Protein AF-A0A967T7J1-F1 (afdb_monomer_lite)

Sequence (108 aa):
IFHGLGAAALLEVINYVEHYGLVRESRGAGRYERPRVWHSWESDYWLSNAFLLQLPRHPDHHVNPTRPFTSLQKCERAPQLPLGYSTLVVAAFVPTLWRALIHPRLPA

Foldseek 3Di:
DVVVVVVVVLVVLLVCQFQPQADFDDPDPPDTDQQALQRTEAEPDPVLCVVVLQVSLVRQCSVVVVDHSVPRDDDPNYQYQPDRPVVLSVQSVPVVSNCVRPVVRRDD

Radius of gyration: 14.52 Å; chains: 1; bounding box: 36×39×34 Å

pLDDT: mean 93.83, std 3.42, range [68.31, 97.75]

Secondary structure (DSSP, 8-state):
-HHHHHHHHHHHHHHHHHHTT--PPB-STT-BPPP-GGGS-B---HHHHHHTTTGGGHHHHHH-TTS-GGG----TTSPBPSS-HHHHHHHHTSHHHHHHHHGGGS--

Structure (mmCIF, N/CA/C/O backbone):
data_AF-A0A967T7J1-F1
#
_entry.id   AF-A0A967T7J1-F1
#
loop_
_atom_site.group_PDB
_atom_site.id
_atom_site.type_symbol
_atom_site.label_atom_id
_atom_site.label_alt_id
_atom_site.label_comp_id
_atom_site.label_asym_id
_atom_site.label_entity_id
_atom_site.label_seq_id
_atom_site.pdbx_PDB_ins_code
_atom_site.Cartn_x
_atom_site.Cartn_y
_atom_site.Cartn_z
_atom_site.occupancy
_atom_site.B_iso_or_equiv
_atom_site.auth_seq_id
_atom_site.auth_comp_id
_atom_site.auth_asym_id
_atom_site.auth_atom_id
_atom_site.pdbx_PDB_model_num
ATOM 1 N N . ILE A 1 1 ? 9.655 24.782 1.463 1.00 87.00 1 ILE A N 1
ATOM 2 C CA . ILE A 1 1 ? 8.208 24.729 1.125 1.00 87.00 1 ILE A CA 1
ATOM 3 C C . ILE A 1 1 ? 7.944 23.708 0.019 1.00 87.00 1 ILE A C 1
ATOM 5 O O . ILE A 1 1 ? 7.333 22.697 0.324 1.00 87.00 1 ILE A O 1
ATOM 9 N N . PHE A 1 2 ? 8.472 23.876 -1.202 1.00 92.00 2 PHE A N 1
ATOM 10 C CA . PHE A 1 2 ? 8.231 22.936 -2.315 1.00 92.00 2 PHE A CA 1
ATOM 11 C C . PHE A 1 2 ? 8.595 21.472 -2.019 1.00 92.00 2 PHE A C 1
ATOM 13 O O . PHE A 1 2 ? 7.770 20.595 -2.235 1.00 92.00 2 PHE A O 1
ATOM 20 N N . HIS A 1 3 ? 9.773 21.207 -1.442 1.00 91.69 3 HIS A N 1
ATOM 21 C CA . HIS A 1 3 ? 10.146 19.851 -1.008 1.00 91.69 3 HIS A CA 1
ATOM 22 C C . HIS A 1 3 ? 9.168 19.257 0.018 1.00 91.69 3 HIS A C 1
ATOM 24 O O . HIS A 1 3 ? 8.827 18.085 -0.075 1.00 91.69 3 HIS A O 1
ATOM 30 N N . GLY A 1 4 ? 8.691 20.061 0.973 1.00 95.81 4 GLY A N 1
ATOM 31 C CA . GLY A 1 4 ? 7.739 19.604 1.990 1.00 95.81 4 GLY A CA 1
ATOM 32 C C . GLY A 1 4 ? 6.373 19.269 1.395 1.00 95.81 4 GLY A C 1
ATOM 33 O O . GLY A 1 4 ? 5.802 18.236 1.723 1.00 95.81 4 GLY A O 1
ATOM 34 N N . LEU A 1 5 ? 5.888 20.095 0.464 1.00 95.94 5 LEU A N 1
ATOM 35 C CA . LEU A 1 5 ? 4.657 19.816 -0.279 1.00 95.94 5 LEU A CA 1
ATOM 36 C C . LEU A 1 5 ? 4.794 18.561 -1.145 1.00 95.94 5 LEU A C 1
ATOM 38 O O . LEU A 1 5 ? 3.880 17.746 -1.174 1.00 95.94 5 LEU A O 1
ATOM 42 N N . GLY A 1 6 ? 5.942 18.378 -1.803 1.00 96.06 6 GLY A N 1
ATOM 43 C CA . GLY A 1 6 ? 6.228 17.173 -2.579 1.00 96.06 6 GLY A CA 1
ATOM 44 C C . GLY A 1 6 ? 6.242 15.910 -1.716 1.00 96.06 6 GLY A C 1
ATOM 45 O O . GLY A 1 6 ? 5.621 14.917 -2.079 1.00 96.06 6 GLY A O 1
ATOM 46 N N . ALA A 1 7 ? 6.887 15.962 -0.547 1.00 95.06 7 ALA A N 1
ATOM 47 C CA . ALA A 1 7 ? 6.913 14.846 0.396 1.00 95.06 7 ALA A CA 1
ATOM 48 C C . ALA A 1 7 ? 5.514 14.512 0.940 1.00 95.06 7 ALA A C 1
ATOM 50 O O . ALA A 1 7 ? 5.141 13.343 0.970 1.00 95.06 7 ALA A O 1
ATOM 51 N N . ALA A 1 8 ? 4.724 15.526 1.311 1.00 96.31 8 ALA A N 1
ATOM 52 C CA . ALA A 1 8 ? 3.349 15.334 1.767 1.00 96.31 8 ALA A CA 1
ATOM 53 C C . ALA A 1 8 ? 2.464 14.740 0.661 1.00 96.31 8 ALA A C 1
ATOM 55 O O . ALA A 1 8 ? 1.769 13.761 0.894 1.00 96.31 8 ALA A O 1
ATOM 56 N N . ALA A 1 9 ? 2.540 15.269 -0.563 1.00 95.50 9 ALA A N 1
ATOM 57 C CA . ALA A 1 9 ? 1.778 14.743 -1.692 1.00 95.50 9 ALA A CA 1
ATOM 58 C C . ALA A 1 9 ? 2.147 13.287 -2.010 1.00 95.50 9 ALA A C 1
ATOM 60 O O . ALA A 1 9 ? 1.264 12.471 -2.259 1.00 95.50 9 ALA A O 1
ATOM 61 N N . LEU A 1 10 ? 3.439 12.948 -1.972 1.00 94.75 10 LEU A N 1
ATOM 62 C CA . LEU A 1 10 ? 3.890 11.576 -2.179 1.00 94.75 10 LEU A CA 1
ATOM 63 C C . LEU A 1 10 ? 3.356 10.639 -1.089 1.00 94.75 10 LEU A C 1
ATOM 65 O O . LEU A 1 10 ? 2.863 9.563 -1.417 1.00 94.75 10 LEU A O 1
ATOM 69 N N . LEU A 1 11 ? 3.413 11.059 0.178 1.00 95.31 11 LEU A N 1
ATOM 70 C CA . LEU A 1 11 ? 2.866 10.293 1.296 1.00 95.31 11 LEU A CA 1
ATOM 71 C C . LEU A 1 11 ? 1.360 10.047 1.128 1.00 95.31 11 LEU A C 1
ATOM 73 O O . LEU A 1 11 ? 0.906 8.920 1.287 1.00 95.31 11 LEU A O 1
ATOM 77 N N . GLU A 1 12 ? 0.593 11.068 0.749 1.00 97.06 12 GLU A N 1
ATOM 78 C CA . GLU A 1 12 ? -0.852 10.928 0.536 1.00 97.06 12 GLU A CA 1
ATOM 79 C C . GLU A 1 12 ? -1.190 10.001 -0.636 1.00 97.06 12 GLU A C 1
ATOM 81 O O . GLU A 1 12 ? -2.146 9.231 -0.564 1.00 97.06 12 GLU A O 1
ATOM 86 N N . VAL A 1 13 ? -0.394 10.014 -1.707 1.00 97.00 13 VAL A N 1
ATOM 87 C CA . VAL A 1 13 ? -0.596 9.096 -2.839 1.00 97.00 13 VAL A CA 1
ATOM 88 C C . VAL A 1 13 ? -0.253 7.657 -2.455 1.00 97.00 13 VAL A C 1
ATOM 90 O O . VAL A 1 13 ? -0.970 6.741 -2.847 1.00 97.00 13 VAL A O 1
ATOM 93 N N . ILE A 1 14 ? 0.798 7.451 -1.663 1.00 95.88 14 ILE A N 1
ATOM 94 C CA . ILE A 1 14 ? 1.151 6.149 -1.077 1.00 95.88 14 ILE A CA 1
ATOM 95 C C . ILE A 1 14 ? -0.002 5.642 -0.200 1.00 95.88 14 ILE A C 1
ATOM 97 O O . ILE A 1 14 ? -0.518 4.556 -0.457 1.00 95.88 14 ILE A O 1
ATOM 101 N N . ASN A 1 15 ? -0.495 6.468 0.730 1.00 95.50 15 ASN A N 1
ATOM 102 C CA . ASN A 1 15 ? -1.649 6.144 1.575 1.00 95.50 15 ASN A CA 1
ATOM 103 C C . ASN A 1 15 ? -2.886 5.791 0.736 1.00 95.50 15 ASN A C 1
ATOM 105 O O . ASN A 1 15 ? -3.602 4.832 1.029 1.00 95.50 15 ASN A O 1
ATOM 109 N N . TYR A 1 16 ? -3.139 6.556 -0.329 1.00 96.75 16 TYR A N 1
ATOM 110 C CA . TYR A 1 16 ? -4.233 6.288 -1.252 1.00 96.75 16 TYR A CA 1
ATOM 111 C C . TYR A 1 16 ? -4.079 4.921 -1.921 1.00 96.75 16 TYR A C 1
ATOM 113 O O . TYR A 1 16 ? -5.018 4.131 -1.893 1.00 96.75 16 TYR A O 1
ATOM 121 N N . VAL A 1 17 ? -2.904 4.614 -2.479 1.00 96.81 17 VAL A N 1
ATOM 122 C CA . VAL A 1 17 ? -2.612 3.321 -3.121 1.00 96.81 17 VAL A CA 1
ATOM 123 C C . VAL A 1 17 ? -2.796 2.164 -2.139 1.00 96.81 17 VAL A C 1
ATOM 125 O O . VAL A 1 17 ? -3.413 1.157 -2.482 1.00 96.81 17 VAL A O 1
ATOM 128 N N . GLU A 1 18 ? -2.295 2.315 -0.918 1.00 96.00 18 GLU A N 1
ATOM 129 C CA . GLU A 1 18 ? -2.275 1.266 0.100 1.00 96.00 18 GLU A CA 1
ATOM 130 C C . GLU A 1 18 ? -3.641 0.958 0.703 1.00 96.00 18 GLU A C 1
ATOM 132 O O . GLU A 1 18 ? -3.867 -0.169 1.138 1.00 96.00 18 GLU A O 1
ATOM 137 N N . HIS A 1 19 ? -4.572 1.911 0.703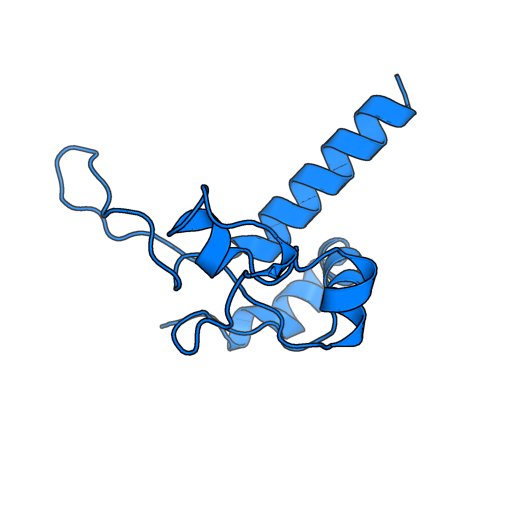 1.00 95.75 19 HIS A N 1
ATOM 138 C CA . HIS A 1 19 ? -5.862 1.753 1.379 1.00 95.75 19 HIS A CA 1
ATOM 139 C C . HIS A 1 19 ? -7.076 1.923 0.460 1.00 95.75 19 HIS A C 1
ATOM 141 O O . HIS A 1 19 ? -8.216 1.873 0.927 1.00 95.75 19 HIS 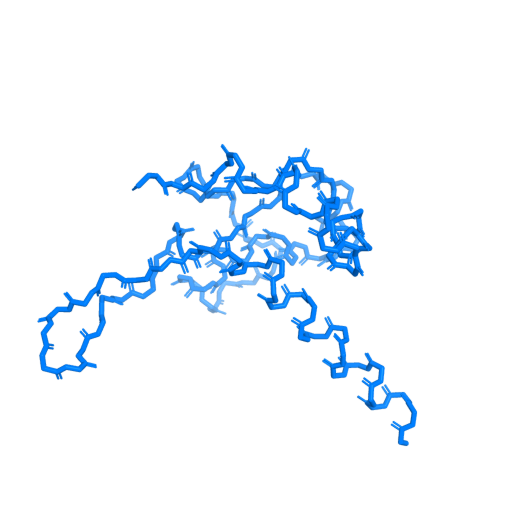A O 1
ATOM 147 N N . TYR A 1 20 ? -6.870 2.101 -0.849 1.00 96.69 20 TYR A N 1
ATOM 148 C CA . TYR A 1 20 ? -7.963 2.354 -1.783 1.00 96.69 20 TYR A CA 1
ATOM 149 C C . TYR A 1 20 ? -9.042 1.268 -1.732 1.00 96.69 20 TYR A C 1
ATOM 151 O O . TYR A 1 20 ? -8.782 0.098 -2.016 1.00 96.69 20 TYR A O 1
ATOM 159 N N . GLY A 1 21 ? -10.272 1.690 -1.431 1.00 95.00 21 GLY A N 1
ATOM 160 C CA . GLY A 1 21 ? -11.476 0.860 -1.479 1.00 95.00 21 GLY A CA 1
ATOM 161 C C . GLY A 1 21 ? -11.570 -0.229 -0.406 1.00 95.00 21 GLY A C 1
ATOM 162 O O . GLY A 1 21 ? -12.564 -0.946 -0.382 1.00 95.00 21 GLY A O 1
ATOM 163 N N . LEU A 1 22 ? -10.585 -0.344 0.490 1.00 94.56 22 LEU A N 1
ATOM 164 C CA . LEU A 1 22 ? -10.610 -1.298 1.595 1.00 94.56 22 LEU A CA 1
ATOM 165 C C . LEU A 1 22 ? -11.260 -0.644 2.815 1.00 94.56 22 LEU A C 1
ATOM 167 O O . LEU A 1 22 ? -10.888 0.456 3.226 1.00 94.56 22 LEU A O 1
ATOM 171 N N . VAL A 1 23 ? -12.245 -1.322 3.400 1.00 92.50 23 VAL A N 1
ATOM 172 C CA . VAL A 1 23 ? -13.036 -0.807 4.523 1.00 92.50 23 VAL A CA 1
ATOM 173 C C . VAL A 1 23 ? -12.927 -1.726 5.729 1.00 92.50 23 VAL A C 1
ATOM 175 O O . VAL A 1 23 ? -12.704 -2.924 5.594 1.00 92.50 23 VAL A O 1
ATOM 178 N N . ARG A 1 24 ? -13.085 -1.147 6.920 1.00 92.88 24 ARG A N 1
ATOM 179 C CA . ARG A 1 24 ? -13.167 -1.886 8.184 1.00 92.88 24 ARG A CA 1
ATOM 180 C C . ARG A 1 24 ? -14.622 -2.049 8.576 1.00 92.88 24 ARG A C 1
ATOM 182 O O . ARG A 1 24 ? -15.391 -1.089 8.489 1.00 92.88 24 ARG A O 1
ATOM 189 N N . GLU A 1 25 ? -14.973 -3.212 9.106 1.00 91.12 25 GLU A N 1
ATOM 190 C CA . GLU A 1 25 ? -16.319 -3.432 9.624 1.00 91.12 25 GLU A CA 1
ATOM 191 C C . GLU A 1 25 ? -16.607 -2.558 10.857 1.00 91.12 25 GLU A C 1
ATOM 193 O O . GLU A 1 25 ? -15.794 -2.433 11.788 1.00 91.12 25 GLU A O 1
ATOM 198 N N . SER A 1 26 ? -17.802 -1.961 10.879 1.00 91.50 26 SER A N 1
ATOM 199 C CA . SER A 1 26 ? -18.323 -1.257 12.050 1.00 91.50 26 SER A CA 1
ATOM 200 C C . SER A 1 26 ? -18.831 -2.264 13.076 1.00 91.50 26 SER A C 1
ATOM 202 O O . SER A 1 26 ? -19.624 -3.149 12.770 1.00 91.50 26 SER A O 1
ATOM 204 N N . ARG A 1 27 ? -18.411 -2.094 14.328 1.00 90.00 27 ARG A N 1
ATOM 205 C CA . ARG A 1 27 ? -18.864 -2.887 15.480 1.00 90.00 27 ARG A CA 1
ATOM 206 C C . ARG A 1 27 ? -20.006 -2.217 16.249 1.00 90.00 27 ARG A C 1
ATOM 208 O O . ARG A 1 27 ? -20.343 -2.658 17.344 1.00 90.00 27 ARG A O 1
ATOM 215 N N . GLY A 1 28 ? -20.577 -1.144 15.698 1.00 90.44 28 GLY A N 1
ATOM 216 C CA . GLY A 1 28 ? -21.559 -0.302 16.377 1.00 90.44 28 GLY A CA 1
ATOM 217 C C . GLY A 1 28 ? -20.920 0.723 17.321 1.00 90.44 28 GLY A C 1
ATOM 218 O O . GLY A 1 28 ? -19.731 0.664 17.641 1.00 90.44 28 GLY A O 1
ATOM 219 N N . ALA A 1 29 ? -21.720 1.710 17.741 1.00 87.69 29 ALA A N 1
ATOM 220 C CA . ALA A 1 29 ? -21.312 2.776 18.666 1.00 87.69 29 ALA A CA 1
ATOM 221 C C . ALA A 1 29 ? -20.023 3.530 18.252 1.00 87.69 29 ALA A C 1
ATOM 223 O O . ALA A 1 29 ? -19.193 3.870 19.094 1.00 87.69 29 ALA A O 1
ATOM 224 N N . GLY A 1 30 ? -19.824 3.748 16.945 1.00 88.00 30 GLY A N 1
ATOM 225 C CA . GLY A 1 30 ? -18.652 4.449 16.396 1.00 88.00 30 GLY A CA 1
ATOM 226 C C . GLY A 1 30 ? -17.335 3.668 16.478 1.00 88.00 30 GLY A C 1
ATOM 227 O O . GLY A 1 30 ? -16.274 4.215 16.178 1.00 88.00 30 GLY A O 1
ATOM 228 N N . ARG A 1 31 ? -17.371 2.394 16.887 1.00 90.88 31 ARG A N 1
ATOM 229 C CA . ARG A 1 31 ? -16.186 1.539 16.961 1.00 90.88 31 ARG A CA 1
ATOM 230 C C . ARG A 1 31 ? -16.044 0.730 15.682 1.00 90.88 31 ARG A C 1
ATOM 232 O O . ARG A 1 31 ? -17.005 0.144 15.201 1.00 90.88 31 ARG A O 1
ATOM 239 N N . TYR A 1 32 ? -14.817 0.632 15.194 1.00 93.12 32 TYR A N 1
ATOM 240 C CA . TYR A 1 32 ? -14.451 -0.229 14.075 1.00 93.12 32 TYR A CA 1
ATOM 241 C C . TYR A 1 32 ? -13.666 -1.434 14.576 1.00 93.12 32 TYR A C 1
ATOM 243 O O . TYR A 1 32 ? -13.028 -1.389 15.635 1.00 93.12 32 TYR A O 1
ATOM 251 N N . GLU A 1 33 ? -13.678 -2.518 13.811 1.00 93.12 33 GLU A N 1
ATOM 252 C CA . GLU A 1 33 ? -12.807 -3.653 14.090 1.00 93.12 33 GLU A CA 1
ATOM 253 C C . GLU A 1 33 ? -11.325 -3.273 14.061 1.00 93.12 33 GLU A C 1
ATOM 255 O O . GLU A 1 33 ? -10.938 -2.291 13.436 1.00 93.12 33 GLU A O 1
ATOM 260 N N . ARG A 1 34 ? -10.467 -4.036 14.745 1.00 90.88 34 ARG A N 1
ATOM 261 C CA . ARG A 1 34 ? -9.021 -3.765 14.732 1.00 90.88 34 ARG A CA 1
ATOM 262 C C . ARG A 1 34 ? -8.465 -3.860 13.299 1.00 90.88 34 ARG A C 1
ATOM 264 O O . ARG A 1 34 ? -8.958 -4.698 12.547 1.00 90.88 34 ARG A O 1
ATOM 271 N N . PRO A 1 35 ? -7.445 -3.060 12.930 1.00 91.06 35 PRO A N 1
ATOM 272 C CA . PRO A 1 35 ? -6.720 -3.242 11.677 1.00 91.06 35 PRO A CA 1
ATOM 273 C C . PRO A 1 35 ? -6.215 -4.679 11.529 1.00 91.06 35 PRO A C 1
ATOM 275 O O . PRO A 1 35 ? -5.868 -5.343 12.507 1.00 91.06 35 PRO A O 1
ATOM 278 N N . ARG A 1 36 ? -6.229 -5.167 10.294 1.00 93.62 36 ARG A N 1
ATOM 279 C CA . ARG A 1 36 ? -5.886 -6.536 9.906 1.00 93.62 36 ARG A CA 1
ATOM 280 C C . ARG A 1 36 ? -5.217 -6.466 8.544 1.00 93.62 36 ARG A C 1
ATOM 282 O O . ARG A 1 36 ? -5.351 -5.462 7.852 1.00 93.62 36 ARG A O 1
ATOM 289 N N . VAL A 1 37 ? -4.552 -7.546 8.154 1.00 94.56 37 VAL A N 1
ATOM 290 C CA . VAL A 1 37 ? -3.756 -7.594 6.920 1.00 94.56 37 VAL A CA 1
ATOM 291 C C . VAL A 1 37 ? -4.570 -7.349 5.640 1.00 94.56 37 VAL A C 1
ATOM 293 O O . VAL A 1 37 ? -4.015 -6.922 4.645 1.00 94.56 37 VAL A O 1
ATOM 296 N N . TRP A 1 38 ? -5.887 -7.566 5.642 1.00 94.00 38 TRP A N 1
ATOM 297 C CA . TRP A 1 38 ? -6.746 -7.285 4.481 1.00 94.00 38 TRP A CA 1
ATOM 298 C C . TRP A 1 38 ? -7.256 -5.840 4.402 1.00 94.00 38 TRP A C 1
ATOM 300 O O . TRP A 1 38 ? -7.956 -5.495 3.457 1.00 94.00 38 TRP A O 1
ATOM 310 N N . HIS A 1 39 ? -6.915 -4.988 5.372 1.00 95.06 39 HIS A N 1
ATOM 311 C CA . HIS A 1 39 ? -7.271 -3.563 5.361 1.00 95.06 39 HIS A CA 1
ATOM 312 C C . HIS A 1 39 ? -6.227 -2.683 4.653 1.00 95.06 39 HIS A C 1
ATOM 314 O O . HIS A 1 39 ? -6.321 -1.455 4.700 1.00 95.06 39 HIS A O 1
ATOM 320 N N . SER A 1 40 ? -5.247 -3.314 4.008 1.00 95.38 40 SER A N 1
ATOM 321 C CA . SER A 1 40 ? -4.197 -2.669 3.231 1.00 95.38 40 SER A CA 1
ATOM 322 C C . SER A 1 40 ? -3.815 -3.543 2.040 1.00 95.38 40 SER A C 1
ATOM 324 O O . SER A 1 40 ? -3.805 -4.768 2.149 1.00 95.38 40 SER A O 1
ATOM 326 N N . TRP A 1 41 ? -3.461 -2.920 0.925 1.00 95.88 41 TRP A N 1
ATOM 327 C CA . TRP A 1 41 ? -2.886 -3.587 -0.236 1.00 95.88 41 TRP A CA 1
ATOM 328 C C . TRP A 1 41 ? -1.425 -3.987 0.008 1.00 95.88 41 TRP A C 1
ATOM 330 O O . TRP A 1 41 ? -0.679 -3.285 0.687 1.00 95.88 41 TRP A O 1
ATOM 340 N N . GLU A 1 42 ? -1.007 -5.102 -0.589 1.00 94.94 42 GLU A N 1
ATOM 341 C CA . GLU A 1 42 ? 0.373 -5.597 -0.588 1.00 94.94 42 GLU A CA 1
ATOM 342 C C . GLU A 1 42 ? 0.938 -5.668 -2.010 1.00 94.94 42 GLU A C 1
ATOM 344 O O . GLU A 1 42 ? 0.196 -5.872 -2.970 1.00 94.94 42 GLU A O 1
ATOM 349 N N . SER A 1 43 ? 2.260 -5.573 -2.170 1.00 93.88 43 SER A N 1
ATOM 350 C CA . SER A 1 43 ? 2.930 -5.934 -3.427 1.00 93.88 43 SER A CA 1
ATOM 351 C C . SER A 1 43 ? 4.099 -6.894 -3.196 1.00 93.88 43 SER A C 1
ATOM 353 O O . SER A 1 43 ? 5.047 -6.608 -2.465 1.00 93.88 43 SER A O 1
ATOM 355 N N . ASP A 1 44 ? 4.052 -8.044 -3.869 1.00 92.12 44 ASP A N 1
ATOM 356 C CA . ASP A 1 44 ? 5.062 -9.106 -3.771 1.00 92.12 44 ASP A CA 1
ATOM 357 C C . ASP A 1 44 ? 6.166 -9.007 -4.843 1.00 92.12 44 ASP A C 1
ATOM 359 O O . ASP A 1 44 ? 6.913 -9.950 -5.097 1.00 92.12 44 ASP A O 1
ATOM 363 N N . TYR A 1 45 ? 6.299 -7.852 -5.500 1.00 93.31 45 TYR A N 1
ATOM 364 C CA . TYR A 1 45 ? 7.321 -7.650 -6.525 1.00 93.31 45 TYR A CA 1
ATOM 365 C C . TYR A 1 45 ? 8.695 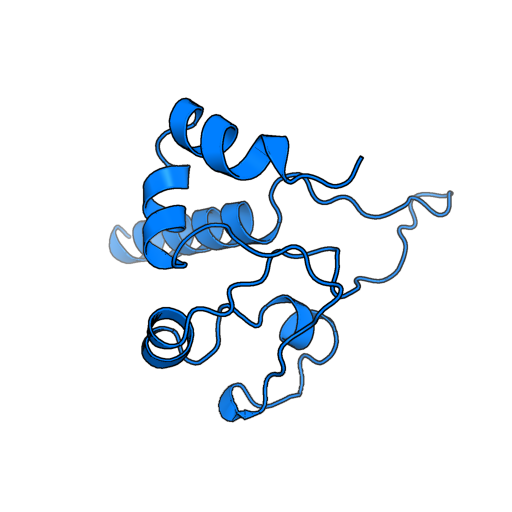-7.445 -5.880 1.00 93.31 45 TYR A C 1
ATOM 367 O O . TYR A 1 45 ? 8.922 -6.446 -5.193 1.00 93.31 45 TYR A O 1
ATOM 375 N N . TRP A 1 46 ? 9.631 -8.371 -6.110 1.00 92.69 46 TRP A N 1
ATOM 376 C CA . TRP A 1 46 ? 10.960 -8.358 -5.477 1.00 92.69 46 TRP A CA 1
ATOM 377 C C . TRP A 1 46 ? 11.710 -7.034 -5.685 1.00 92.69 46 TRP A C 1
ATOM 379 O O . TRP A 1 46 ? 12.325 -6.526 -4.752 1.00 92.69 46 TRP A O 1
ATOM 389 N N . LEU A 1 47 ? 11.605 -6.442 -6.881 1.00 93.12 47 LEU A N 1
ATOM 390 C CA . LEU A 1 47 ? 12.267 -5.184 -7.217 1.00 93.12 47 LEU A CA 1
ATOM 391 C C . LEU A 1 47 ? 11.707 -4.027 -6.381 1.00 93.12 47 LEU A C 1
ATOM 393 O O . LEU A 1 47 ? 12.468 -3.272 -5.785 1.00 93.12 47 LEU A O 1
ATOM 397 N N . SER A 1 48 ? 10.377 -3.918 -6.285 1.00 92.69 48 SER A N 1
ATOM 398 C CA . SER A 1 48 ? 9.728 -2.913 -5.434 1.00 92.69 48 SER A CA 1
ATOM 399 C C . SER A 1 48 ? 10.111 -3.100 -3.969 1.00 92.69 48 SER A C 1
ATOM 401 O O . SER A 1 48 ? 10.448 -2.130 -3.302 1.00 92.69 48 SER A O 1
ATOM 403 N N . ASN A 1 49 ? 10.122 -4.342 -3.486 1.00 92.88 49 ASN A N 1
ATOM 404 C CA . ASN A 1 49 ? 10.496 -4.654 -2.111 1.00 92.88 49 ASN A CA 1
ATOM 405 C C . ASN A 1 49 ? 11.964 -4.319 -1.805 1.00 92.88 49 ASN A C 1
ATOM 407 O O . ASN A 1 49 ? 12.253 -3.794 -0.735 1.00 92.88 49 ASN A O 1
ATOM 411 N N . ALA A 1 50 ? 12.890 -4.562 -2.733 1.00 92.88 50 ALA A N 1
ATOM 412 C CA . ALA A 1 50 ? 14.296 -4.212 -2.549 1.00 92.88 50 ALA A CA 1
ATOM 413 C C . ALA A 1 50 ? 14.510 -2.688 -2.530 1.00 92.88 50 ALA A C 1
ATOM 415 O O . ALA A 1 50 ? 15.121 -2.163 -1.602 1.00 92.88 50 ALA A O 1
ATOM 416 N N . PHE A 1 51 ? 13.975 -1.974 -3.525 1.00 93.25 51 PHE A N 1
ATOM 417 C CA . PHE A 1 51 ? 14.173 -0.526 -3.662 1.00 93.25 51 PHE A CA 1
ATOM 418 C C . PHE A 1 51 ? 13.458 0.291 -2.589 1.00 93.25 51 PHE A C 1
ATOM 420 O O . PHE A 1 51 ? 13.969 1.324 -2.165 1.00 93.25 51 PHE A O 1
ATOM 427 N N . LEU A 1 52 ? 12.283 -0.161 -2.156 1.00 93.69 52 LEU A N 1
ATOM 428 C CA . LEU A 1 52 ? 11.468 0.537 -1.165 1.00 93.69 52 LEU A CA 1
ATOM 429 C C . LEU A 1 52 ? 11.639 -0.043 0.241 1.00 93.69 52 LEU A C 1
ATOM 431 O O . LEU A 1 52 ? 10.812 0.220 1.103 1.00 93.69 52 LEU A O 1
ATOM 435 N N . LEU A 1 53 ? 12.683 -0.842 0.483 1.00 94.12 53 LEU A N 1
ATOM 436 C CA . LEU A 1 53 ? 12.996 -1.389 1.809 1.00 94.12 53 LEU A CA 1
ATOM 437 C C . LEU A 1 53 ? 11.800 -2.109 2.458 1.00 94.12 53 LEU A C 1
ATOM 439 O O . LEU A 1 53 ? 11.475 -1.881 3.618 1.00 94.12 53 LEU A O 1
ATOM 443 N N . GLN A 1 54 ? 11.141 -2.979 1.690 1.00 94.00 54 GLN A N 1
ATOM 444 C CA . GLN A 1 54 ? 9.946 -3.735 2.082 1.00 94.00 54 GLN A CA 1
ATOM 445 C C . GLN A 1 54 ? 8.723 -2.866 2.431 1.00 94.00 54 GLN A C 1
ATOM 447 O O . GLN A 1 54 ? 7.767 -3.393 2.991 1.00 94.00 54 GLN A O 1
ATOM 452 N N . LEU A 1 55 ? 8.684 -1.582 2.040 1.00 93.69 55 LEU A N 1
ATOM 453 C CA . LEU A 1 55 ? 7.480 -0.737 2.144 1.00 93.69 55 LEU A CA 1
ATOM 454 C C . LEU A 1 55 ? 6.207 -1.443 1.637 1.00 93.69 55 LEU A C 1
ATOM 456 O O . LEU A 1 55 ? 5.200 -1.393 2.336 1.00 93.69 55 LEU A O 1
ATOM 460 N N . PRO A 1 56 ? 6.222 -2.186 0.505 1.00 93.81 56 PRO A N 1
ATOM 461 C CA . PRO A 1 56 ? 5.023 -2.868 0.027 1.00 93.81 56 PRO A CA 1
ATOM 462 C C . PRO A 1 56 ? 4.480 -3.968 0.952 1.00 93.81 56 PRO A C 1
ATOM 464 O O . PRO A 1 56 ? 3.359 -4.419 0.731 1.00 93.81 56 PRO A O 1
ATOM 467 N N . ARG A 1 57 ? 5.228 -4.392 1.985 1.00 95.19 57 ARG A N 1
ATOM 468 C CA . ARG A 1 57 ? 4.774 -5.278 3.081 1.00 95.19 57 ARG A CA 1
ATOM 469 C C . ARG A 1 57 ? 3.988 -4.522 4.158 1.00 95.19 57 ARG A C 1
ATOM 471 O O . ARG A 1 57 ? 3.951 -4.916 5.326 1.00 95.19 57 ARG A O 1
ATOM 478 N N . HIS A 1 58 ? 3.349 -3.432 3.755 1.00 94.62 58 HIS A N 1
ATOM 479 C CA . HIS A 1 58 ? 2.522 -2.558 4.572 1.00 94.62 58 HIS A CA 1
ATOM 480 C C . HIS A 1 58 ? 1.486 -3.286 5.445 1.00 94.62 58 HIS A C 1
ATOM 482 O O . HIS A 1 58 ? 1.361 -2.938 6.624 1.00 94.62 58 HIS A O 1
ATOM 488 N N . PRO A 1 59 ? 0.793 -4.343 4.966 1.00 95.06 59 PRO A N 1
ATOM 489 C CA . PRO A 1 59 ? -0.141 -5.085 5.811 1.00 95.06 59 PRO A CA 1
ATOM 490 C C . PRO A 1 59 ? 0.502 -5.718 7.047 1.00 95.06 59 PRO A C 1
ATOM 492 O O . PRO A 1 59 ? -0.080 -5.673 8.133 1.00 95.06 59 PRO A O 1
ATOM 495 N N . ASP A 1 60 ? 1.698 -6.294 6.901 1.00 95.81 60 ASP A N 1
ATOM 496 C CA . ASP A 1 60 ? 2.429 -6.882 8.022 1.00 95.81 60 ASP A CA 1
ATOM 497 C C . ASP A 1 60 ? 2.930 -5.797 8.971 1.00 95.81 60 ASP A C 1
ATOM 499 O O . ASP A 1 60 ? 2.794 -5.944 10.182 1.00 95.81 60 ASP A O 1
ATOM 503 N N . HIS A 1 61 ? 3.420 -4.672 8.442 1.00 94.81 61 HIS A N 1
ATOM 504 C CA . HIS A 1 61 ? 3.836 -3.538 9.265 1.00 94.81 61 HIS A CA 1
ATOM 505 C C . HIS A 1 61 ? 2.676 -2.986 10.109 1.00 94.81 61 HIS A C 1
ATOM 507 O O . HIS A 1 61 ? 2.835 -2.744 11.302 1.00 94.81 61 HIS A O 1
ATOM 513 N N . HIS A 1 62 ? 1.475 -2.864 9.544 1.00 92.50 62 HIS A N 1
ATOM 514 C CA . HIS A 1 62 ? 0.305 -2.393 10.288 1.00 92.50 62 HIS A CA 1
ATOM 515 C C . HIS A 1 62 ? -0.143 -3.327 11.414 1.00 92.50 62 HIS A C 1
ATOM 517 O O . HIS A 1 62 ? -0.692 -2.863 12.417 1.00 92.50 62 HIS A O 1
ATOM 523 N N . VAL A 1 63 ? 0.051 -4.635 11.248 1.00 93.69 63 VAL A N 1
ATOM 524 C CA . VAL A 1 63 ? -0.298 -5.629 12.272 1.00 93.69 63 VAL A CA 1
ATOM 525 C C . VAL A 1 63 ? 0.847 -5.830 13.270 1.00 93.69 63 VAL A C 1
ATOM 527 O O . VAL A 1 63 ? 0.590 -6.066 14.450 1.00 93.69 63 VAL A O 1
ATOM 530 N N . ASN A 1 64 ? 2.094 -5.686 12.824 1.00 93.56 64 ASN A N 1
ATOM 531 C CA . ASN A 1 64 ? 3.323 -5.902 13.583 1.00 93.56 64 ASN A CA 1
ATOM 532 C C . ASN A 1 64 ? 4.276 -4.691 13.451 1.00 93.56 64 ASN A C 1
ATOM 534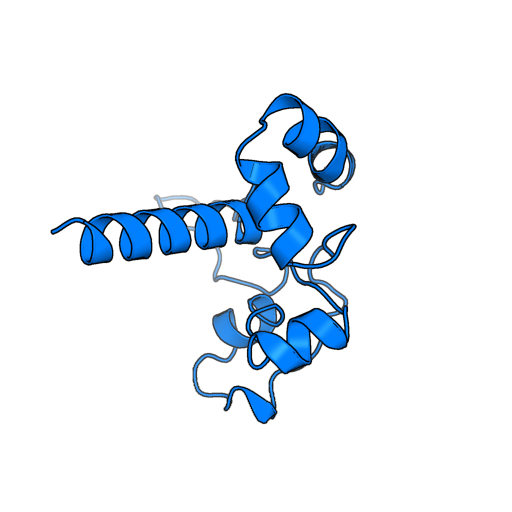 O O . ASN A 1 64 ? 5.375 -4.831 12.911 1.00 93.56 64 ASN A O 1
ATOM 538 N N . PRO A 1 65 ? 3.920 -3.502 13.974 1.00 91.69 65 PRO A N 1
ATOM 539 C CA . PRO A 1 65 ? 4.665 -2.260 13.716 1.00 91.69 65 PRO A CA 1
ATOM 540 C C . PRO A 1 65 ? 6.074 -2.236 14.316 1.00 91.69 65 PRO A C 1
ATOM 542 O O . PRO A 1 65 ? 6.917 -1.448 13.899 1.00 91.69 65 PRO A O 1
ATOM 545 N N . THR A 1 66 ? 6.351 -3.103 15.291 1.00 95.44 66 THR A N 1
ATOM 546 C CA . THR A 1 66 ? 7.671 -3.245 15.922 1.00 95.44 66 THR A CA 1
ATOM 547 C C . THR A 1 66 ? 8.612 -4.170 15.151 1.00 95.44 66 THR A C 1
ATOM 549 O O . THR A 1 66 ? 9.787 -4.281 15.504 1.00 95.44 66 THR A O 1
ATOM 552 N N . ARG A 1 67 ? 8.119 -4.859 14.114 1.00 94.81 67 ARG A N 1
ATOM 553 C CA . ARG A 1 67 ? 8.928 -5.754 13.289 1.00 94.81 67 ARG A CA 1
ATOM 554 C C . ARG A 1 67 ? 9.883 -4.924 12.418 1.00 94.81 67 ARG A C 1
ATOM 556 O O . ARG A 1 67 ? 9.423 -4.017 11.724 1.00 94.81 67 ARG A O 1
ATOM 563 N N . PRO A 1 68 ? 11.194 -5.229 12.411 1.00 95.31 68 PRO A N 1
ATOM 564 C CA . PRO A 1 68 ? 12.141 -4.554 11.531 1.00 95.31 68 PRO A CA 1
ATOM 565 C C . PRO A 1 68 ? 11.753 -4.718 10.061 1.00 95.31 68 PRO A C 1
ATOM 567 O O . PRO A 1 68 ? 11.310 -5.797 9.664 1.00 95.31 68 PRO A O 1
ATOM 570 N N . PHE A 1 69 ? 11.989 -3.688 9.243 1.00 92.00 69 PHE A N 1
ATOM 571 C CA . PHE A 1 69 ? 11.624 -3.699 7.821 1.00 92.00 69 PHE A CA 1
ATOM 572 C C . PHE A 1 69 ? 12.245 -4.880 7.055 1.00 92.00 69 PHE A C 1
ATOM 574 O O . PHE A 1 69 ? 11.605 -5.458 6.185 1.00 92.00 69 PHE A O 1
ATOM 581 N N . THR A 1 70 ? 13.456 -5.313 7.426 1.00 93.25 70 THR A N 1
ATOM 582 C CA . THR A 1 70 ? 14.148 -6.468 6.823 1.00 93.25 70 THR A CA 1
ATOM 583 C C . THR A 1 70 ? 13.461 -7.805 7.080 1.00 93.25 70 THR A C 1
ATOM 585 O O . THR A 1 70 ? 13.739 -8.774 6.380 1.00 93.25 70 THR A O 1
ATOM 588 N N . SER A 1 71 ? 12.601 -7.867 8.094 1.00 94.81 71 SER A N 1
ATOM 589 C CA . SER A 1 71 ? 11.928 -9.085 8.541 1.00 94.81 71 SER A CA 1
ATOM 590 C C . SER A 1 71 ? 10.432 -9.076 8.236 1.00 94.81 71 SER A C 1
ATOM 592 O O . SER A 1 71 ? 9.746 -10.010 8.650 1.00 94.81 71 SER A O 1
ATOM 594 N N . LEU A 1 72 ? 9.918 -8.039 7.562 1.00 95.56 72 LEU A N 1
ATOM 595 C CA . LEU A 1 72 ? 8.513 -7.968 7.165 1.00 95.56 72 LEU A CA 1
ATOM 596 C C . LEU A 1 72 ? 8.150 -9.143 6.253 1.00 95.56 72 LEU A C 1
ATOM 598 O O . LEU A 1 72 ? 8.922 -9.556 5.386 1.00 95.56 72 LEU A O 1
ATOM 602 N N . GLN A 1 73 ? 6.963 -9.693 6.477 1.00 93.06 73 GLN A N 1
ATOM 603 C CA . GLN A 1 73 ? 6.501 -10.921 5.845 1.00 93.06 73 GLN A CA 1
ATOM 604 C C . GLN A 1 73 ? 5.391 -10.646 4.838 1.00 93.06 73 GLN A C 1
ATOM 606 O O . GLN A 1 73 ? 4.587 -9.731 4.997 1.00 93.06 73 GLN A O 1
ATOM 611 N N . LYS A 1 74 ? 5.330 -11.496 3.812 1.00 93.56 74 LYS A N 1
ATOM 612 C CA . LYS A 1 74 ? 4.205 -11.558 2.881 1.00 93.56 74 LYS A CA 1
ATOM 613 C C . LYS A 1 74 ? 2.943 -12.013 3.615 1.00 93.56 74 LYS A C 1
ATOM 615 O O . LYS A 1 74 ? 2.964 -13.030 4.309 1.00 93.56 74 LYS A O 1
ATOM 620 N N . CYS A 1 75 ? 1.837 -11.314 3.405 1.00 93.31 75 CYS A N 1
ATOM 621 C CA . CYS A 1 75 ? 0.532 -11.662 3.944 1.00 93.31 75 CYS A CA 1
ATOM 622 C C . CYS A 1 75 ? -0.369 -12.227 2.841 1.00 93.31 75 CYS A C 1
ATOM 624 O O . CYS A 1 75 ? -0.965 -11.484 2.072 1.00 93.31 75 CYS A O 1
ATOM 626 N N . GLU A 1 76 ? -0.566 -13.548 2.810 1.00 89.94 76 GLU A N 1
ATOM 627 C CA . GLU A 1 76 ? -1.412 -14.207 1.790 1.00 89.94 76 GLU A CA 1
ATOM 628 C C . GLU A 1 76 ? -2.870 -13.727 1.786 1.00 89.94 76 GLU A C 1
ATOM 630 O O . GLU A 1 76 ? -3.538 -13.753 0.758 1.00 89.94 76 GLU A O 1
ATOM 635 N N . ARG A 1 77 ? -3.365 -13.274 2.942 1.00 92.31 77 ARG A N 1
ATOM 636 C CA . ARG A 1 77 ? -4.722 -12.731 3.093 1.00 92.31 77 ARG A CA 1
ATOM 637 C C . ARG A 1 77 ? -4.828 -11.250 2.730 1.00 92.31 77 ARG A C 1
ATOM 639 O O . ARG A 1 77 ? -5.934 -10.720 2.749 1.00 92.31 77 ARG A O 1
ATOM 646 N N . ALA A 1 78 ? -3.709 -10.572 2.482 1.00 93.88 78 ALA A N 1
ATOM 647 C CA . ALA A 1 78 ? -3.732 -9.188 2.040 1.00 93.88 78 ALA A CA 1
ATOM 648 C C . ALA A 1 78 ? -4.045 -9.127 0.536 1.00 93.88 78 ALA A C 1
ATOM 650 O O . ALA A 1 78 ? -3.481 -9.914 -0.235 1.00 93.88 78 ALA A O 1
ATOM 651 N N . PRO A 1 79 ? -4.921 -8.208 0.096 1.00 94.94 79 PRO A N 1
ATOM 652 C CA . PRO A 1 79 ? -5.179 -8.005 -1.320 1.00 94.94 79 PRO A CA 1
ATOM 653 C C . PRO A 1 79 ? -3.893 -7.565 -2.034 1.00 94.94 79 PRO A C 1
ATOM 655 O O . PRO A 1 79 ? -3.144 -6.723 -1.541 1.00 94.94 79 PRO A O 1
ATOM 658 N N . GLN A 1 80 ? -3.619 -8.158 -3.196 1.00 94.62 80 GLN A N 1
ATOM 659 C CA . GLN A 1 80 ? -2.360 -7.964 -3.917 1.00 94.62 80 GLN A CA 1
ATOM 660 C C . GLN A 1 80 ? -2.513 -6.943 -5.045 1.00 94.62 80 GLN A C 1
ATOM 662 O O . GLN A 1 80 ? -3.424 -7.024 -5.875 1.00 94.62 80 GLN A O 1
ATOM 667 N N . LEU A 1 81 ? -1.574 -6.007 -5.108 1.00 95.00 81 LEU A N 1
ATOM 668 C CA . LEU A 1 81 ? -1.470 -5.028 -6.175 1.00 95.00 81 LEU A CA 1
ATOM 669 C C . LEU A 1 81 ? -1.141 -5.719 -7.514 1.00 95.00 81 LEU A C 1
ATOM 671 O O . LEU A 1 81 ? -0.262 -6.580 -7.573 1.00 95.00 81 LEU A O 1
ATOM 675 N N . PRO A 1 82 ? -1.796 -5.330 -8.625 1.00 94.50 82 PRO A N 1
ATOM 676 C CA . PRO A 1 82 ? -1.609 -5.981 -9.922 1.00 94.50 82 PRO A CA 1
ATOM 677 C C . PRO A 1 82 ? -0.257 -5.732 -10.579 1.00 94.50 82 PRO A C 1
ATOM 679 O O . PRO A 1 82 ? 0.111 -6.473 -11.483 1.00 94.50 82 PRO A O 1
ATOM 682 N N . LEU A 1 83 ? 0.455 -4.681 -10.183 1.00 93.94 83 LEU A N 1
ATOM 683 C CA . LEU A 1 83 ? 1.695 -4.217 -10.802 1.00 93.94 83 LEU A CA 1
ATOM 684 C C . LEU A 1 83 ? 2.671 -3.758 -9.714 1.00 93.94 83 LEU A C 1
ATOM 686 O O . LEU A 1 83 ? 2.307 -3.637 -8.543 1.00 93.94 83 LEU A O 1
ATOM 690 N N . GLY A 1 84 ? 3.913 -3.485 -10.117 1.00 91.81 84 GLY A N 1
ATOM 691 C CA . GLY A 1 84 ? 4.933 -2.934 -9.231 1.00 91.81 84 GLY A CA 1
ATOM 692 C C . GLY A 1 84 ? 4.474 -1.644 -8.546 1.00 91.81 84 GLY A C 1
ATOM 693 O O . GLY A 1 84 ? 3.704 -0.856 -9.099 1.00 91.81 84 GLY A O 1
ATOM 694 N N . TYR 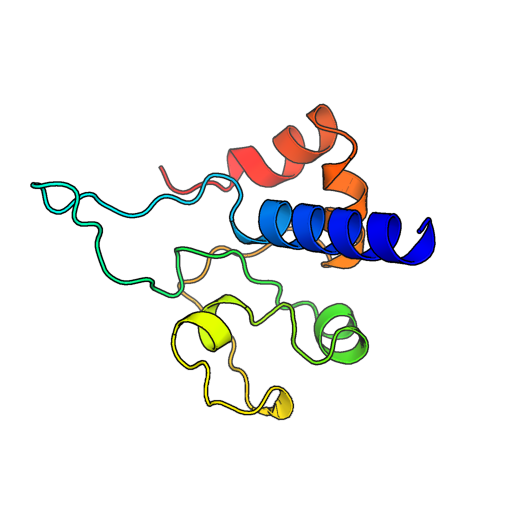A 1 85 ? 4.985 -1.416 -7.339 1.00 93.12 85 TYR A N 1
ATOM 695 C CA . TYR A 1 85 ? 4.505 -0.359 -6.448 1.00 93.12 85 TYR A CA 1
ATOM 696 C C . TYR A 1 85 ? 4.622 1.038 -7.084 1.00 93.12 85 TYR A C 1
ATOM 698 O O . TYR A 1 85 ? 3.645 1.777 -7.171 1.00 93.12 85 TYR A O 1
ATOM 706 N N . SER A 1 86 ? 5.790 1.364 -7.647 1.00 92.56 86 SER A N 1
ATOM 707 C CA . SER A 1 86 ? 6.032 2.652 -8.313 1.00 92.56 86 SER A CA 1
ATOM 708 C C . SER A 1 86 ? 5.146 2.866 -9.544 1.00 92.56 86 SER A C 1
ATOM 710 O O . SER A 1 86 ? 4.713 3.987 -9.801 1.00 92.56 86 SER A O 1
ATOM 712 N N . THR A 1 87 ? 4.834 1.802 -10.292 1.00 94.62 87 THR A N 1
ATOM 713 C CA . THR A 1 87 ? 3.913 1.876 -11.436 1.00 94.62 87 THR A CA 1
ATOM 714 C C . THR A 1 87 ? 2.522 2.301 -10.982 1.00 94.62 87 THR A C 1
ATOM 716 O O . THR A 1 87 ? 1.887 3.129 -11.631 1.00 94.62 87 THR A O 1
ATOM 719 N N . LEU A 1 88 ? 2.060 1.769 -9.851 1.00 96.19 88 LEU A N 1
ATOM 720 C CA . LEU A 1 88 ? 0.740 2.078 -9.312 1.00 96.19 88 LEU A CA 1
ATOM 721 C C . LEU A 1 88 ? 0.663 3.448 -8.646 1.00 96.19 88 LEU A C 1
ATOM 723 O O . LEU A 1 88 ? -0.355 4.115 -8.803 1.00 96.19 88 LEU A O 1
ATOM 727 N N . VAL A 1 89 ? 1.745 3.918 -8.022 1.00 95.56 89 VAL A N 1
ATOM 728 C CA . VAL A 1 89 ? 1.854 5.314 -7.563 1.00 95.56 89 VAL A CA 1
ATOM 729 C C . VAL A 1 89 ? 1.661 6.286 -8.729 1.00 95.56 89 VAL A C 1
ATOM 731 O O . VAL A 1 89 ? 0.886 7.229 -8.615 1.00 95.56 89 VAL A O 1
ATOM 734 N N . VAL A 1 90 ? 2.296 6.038 -9.880 1.00 96.19 90 VAL A N 1
ATOM 735 C CA . VAL A 1 90 ? 2.095 6.872 -11.080 1.00 96.19 90 VAL A CA 1
ATOM 736 C C . VAL A 1 90 ? 0.673 6.720 -11.631 1.00 96.19 90 VAL A C 1
ATOM 738 O O . VAL A 1 90 ? 0.033 7.716 -11.966 1.00 96.19 90 VAL A O 1
ATOM 741 N N . ALA A 1 91 ? 0.147 5.493 -11.693 1.00 97.12 91 ALA A N 1
ATOM 742 C CA . ALA A 1 91 ? -1.203 5.236 -12.192 1.00 97.12 91 ALA A CA 1
ATOM 743 C C . ALA A 1 91 ? -2.303 5.893 -11.337 1.00 97.12 91 ALA A C 1
ATOM 745 O O . ALA A 1 91 ? -3.335 6.279 -11.885 1.00 97.12 91 ALA A O 1
ATOM 746 N N . ALA A 1 92 ? -2.089 6.063 -10.026 1.00 97.06 92 ALA A N 1
ATOM 747 C CA . ALA A 1 92 ? -3.038 6.699 -9.107 1.00 97.06 92 ALA A CA 1
ATOM 748 C C . ALA A 1 92 ? -3.364 8.158 -9.481 1.00 97.06 92 ALA A C 1
ATOM 750 O O . ALA A 1 92 ? -4.466 8.631 -9.207 1.00 97.06 92 ALA A O 1
ATOM 751 N N . PHE A 1 93 ? -2.459 8.852 -10.181 1.00 96.50 93 PHE A N 1
ATOM 752 C CA . PHE A 1 93 ? -2.699 10.210 -10.686 1.00 96.50 93 PHE A CA 1
ATOM 753 C C . PHE A 1 93 ? -3.631 10.267 -11.904 1.00 96.50 93 PHE A C 1
ATOM 755 O O . PHE A 1 93 ? -4.071 11.351 -12.285 1.00 96.50 93 PHE A O 1
ATOM 762 N N . VAL A 1 94 ? -3.953 9.125 -12.520 1.00 97.75 94 VAL A N 1
ATOM 763 C CA . VAL A 1 94 ? -4.871 9.025 -13.661 1.00 97.75 94 VAL A CA 1
ATOM 764 C C . VAL A 1 94 ? -6.085 8.190 -13.233 1.00 97.75 94 VAL A C 1
ATOM 766 O O . VAL A 1 94 ? -6.077 6.966 -13.375 1.00 97.75 94 VAL A O 1
ATOM 769 N N . PRO A 1 95 ? -7.167 8.812 -12.717 1.00 95.88 95 PRO A N 1
ATOM 770 C CA . PRO A 1 95 ? -8.244 8.085 -12.040 1.00 95.88 95 PRO A CA 1
ATOM 771 C C . PRO A 1 95 ? -8.945 7.017 -12.888 1.00 95.88 95 PRO A C 1
ATOM 773 O O . PRO A 1 95 ? -9.414 6.014 -12.356 1.00 95.88 95 PRO A O 1
ATOM 776 N N . THR A 1 96 ? -9.046 7.215 -14.204 1.00 97.69 96 THR A N 1
ATOM 777 C CA . THR A 1 96 ? -9.627 6.227 -15.128 1.00 97.69 96 THR A CA 1
ATOM 778 C C . THR A 1 96 ? -8.758 4.976 -15.237 1.00 97.69 96 THR A C 1
ATOM 780 O O . THR A 1 96 ? -9.283 3.868 -15.142 1.00 97.69 96 THR A O 1
ATOM 783 N N . LEU A 1 97 ? -7.439 5.148 -15.356 1.00 97.38 97 LEU A N 1
ATOM 784 C CA . LEU A 1 97 ? -6.468 4.057 -15.365 1.00 97.38 97 LEU A CA 1
ATOM 785 C C . LEU A 1 97 ? -6.436 3.339 -14.012 1.00 97.38 97 LEU A C 1
ATOM 787 O O . LEU A 1 97 ? -6.523 2.114 -13.970 1.00 97.38 97 LEU A O 1
ATOM 791 N N . TRP A 1 98 ? -6.383 4.094 -12.910 1.00 97.44 98 TRP A N 1
ATOM 792 C CA . TRP A 1 98 ? -6.421 3.536 -11.557 1.00 97.44 98 TRP A CA 1
ATOM 793 C C . TRP A 1 98 ? -7.647 2.647 -11.340 1.00 97.44 98 TRP A C 1
ATOM 795 O O . TRP A 1 98 ? -7.519 1.489 -10.943 1.00 97.44 98 TRP A O 1
ATOM 805 N N . ARG A 1 99 ? -8.843 3.158 -11.666 1.00 96.56 99 ARG A N 1
ATOM 806 C CA . ARG A 1 99 ? -10.091 2.398 -11.533 1.00 96.56 99 ARG A CA 1
ATOM 807 C C . ARG A 1 99 ? -10.095 1.148 -12.407 1.00 96.56 99 ARG A C 1
ATOM 809 O O . ARG A 1 99 ? -10.499 0.100 -11.920 1.00 96.56 99 ARG A O 1
ATOM 816 N N . ALA A 1 100 ? -9.608 1.225 -13.644 1.00 96.62 100 ALA A N 1
ATOM 817 C CA . ALA A 1 100 ? -9.520 0.058 -14.522 1.00 96.62 100 ALA A CA 1
ATOM 818 C C . ALA A 1 100 ? -8.587 -1.038 -13.966 1.00 96.62 100 ALA A C 1
ATOM 820 O O . ALA A 1 100 ? -8.856 -2.225 -14.143 1.00 96.62 100 ALA A O 1
ATOM 821 N N . LEU A 1 101 ? -7.511 -0.655 -13.270 1.00 96.62 101 LEU A N 1
ATOM 822 C CA . LEU A 1 101 ? -6.546 -1.593 -12.694 1.00 96.62 101 LEU A CA 1
ATOM 823 C C . LEU A 1 101 ? -6.979 -2.146 -11.329 1.00 96.62 101 LEU A C 1
ATOM 825 O O . LEU A 1 101 ? -6.801 -3.334 -11.078 1.00 96.62 101 LEU A O 1
ATOM 829 N N . ILE A 1 102 ? -7.522 -1.321 -10.435 1.00 96.56 102 ILE A N 1
ATOM 830 C CA . ILE A 1 102 ? -7.710 -1.698 -9.023 1.00 96.56 102 ILE A CA 1
ATOM 831 C C . ILE A 1 102 ? -9.158 -2.051 -8.693 1.00 96.56 102 ILE A C 1
ATOM 833 O O . ILE A 1 102 ? -9.393 -3.003 -7.955 1.00 96.56 102 ILE A O 1
ATOM 837 N N . HIS A 1 103 ? -10.138 -1.344 -9.260 1.00 95.06 103 HIS A N 1
ATOM 838 C CA . HIS A 1 103 ? -11.546 -1.523 -8.893 1.00 95.06 103 HIS A CA 1
ATOM 839 C C . HIS A 1 103 ? -12.066 -2.964 -9.087 1.00 95.06 103 HIS A C 1
ATOM 841 O O . HIS A 1 103 ? -12.719 -3.465 -8.176 1.00 95.06 103 HIS A O 1
ATOM 847 N N . PRO A 1 104 ? -11.713 -3.694 -10.171 1.00 95.19 104 PRO A N 1
ATOM 848 C CA . PRO A 1 104 ? -12.118 -5.095 -10.351 1.00 95.19 104 PRO A CA 1
ATOM 849 C C . PRO A 1 104 ? -11.543 -6.079 -9.319 1.00 95.19 104 PRO A C 1
ATOM 851 O O . PRO A 1 104 ? -11.898 -7.253 -9.343 1.00 95.19 104 PRO A O 1
ATOM 854 N N . ARG A 1 105 ? -10.602 -5.640 -8.474 1.00 93.75 105 ARG A N 1
ATOM 855 C CA . ARG A 1 105 ? -9.895 -6.474 -7.489 1.00 93.75 105 ARG A CA 1
ATOM 856 C C . ARG A 1 105 ? -10.350 -6.215 -6.058 1.00 93.75 105 ARG A C 1
ATOM 858 O O . ARG A 1 105 ? -9.820 -6.839 -5.142 1.00 93.75 105 ARG A O 1
ATOM 865 N N . LEU A 1 106 ? -11.271 -5.274 -5.860 1.00 92.56 106 LEU A N 1
ATOM 866 C CA . LEU A 1 106 ? -11.809 -5.002 -4.539 1.00 92.56 106 LEU A CA 1
ATOM 867 C C . LEU A 1 106 ? -12.577 -6.226 -4.025 1.00 92.56 106 LEU A C 1
ATOM 869 O O . LEU A 1 106 ? -13.265 -6.882 -4.813 1.00 92.56 106 LEU A O 1
ATOM 873 N N . PRO A 1 107 ? -12.458 -6.548 -2.726 1.00 83.25 107 PRO A N 1
ATOM 874 C CA . PRO A 1 107 ? -13.326 -7.540 -2.111 1.00 83.25 107 PRO A CA 1
ATOM 875 C C . PRO A 1 107 ? -14.791 -7.093 -2.247 1.00 83.25 107 PRO A C 1
ATOM 877 O O . PRO A 1 107 ? -15.078 -5.897 -2.171 1.00 83.25 107 PRO A O 1
ATOM 880 N N . ALA A 1 108 ? -15.675 -8.060 -2.513 1.00 68.31 108 ALA A N 1
ATOM 881 C CA . ALA A 1 108 ? -17.116 -7.845 -2.661 1.00 68.31 108 ALA A CA 1
ATOM 882 C C 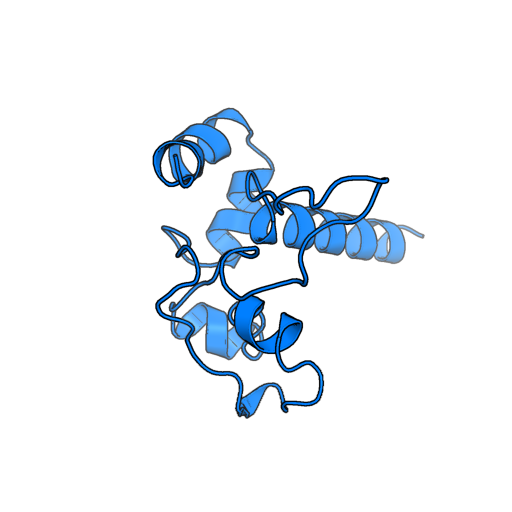. ALA A 1 108 ? -17.785 -7.434 -1.342 1.00 68.31 108 ALA A C 1
ATOM 884 O O . ALA A 1 108 ? -17.315 -7.903 -0.279 1.00 68.31 108 ALA A O 1
#